Protein AF-Q90VX1-F1 (afdb_monomer_lite)

Secondary structure (DSSP, 8-state):
-EEEEE-SS-EEEEPSS--TT--TT------SS------SGGGTT--B-TTS-B-S--

Sequence (58 aa):
GMSLNLEPDNVGVVVFGNDRLIKEGDVVKRTGAIVDVPVGEELLGRVVDALGNPIDGK

InterPro domains:
  IPR004100 ATPase, F1/V1/A1 complex, alpha/beta subunit, N-terminal domain [PF02874] (1-32)
  IPR005294 ATP synthase, F1 complex, alpha subunit [PTHR48082] (1-58)
  IPR023366 ATP synthase subunit alpha, N-terminal domain-like superfamily [G3DSA:2.40.30.20] (1-28)
  IPR027417 P-loop containing nucleoside triphosphate hydrolase [G3DSA:3.40.50.300] (29-58)
  IPR036121 ATPase, F1/V1/A1 complex, alpha/beta subunit, N-terminal domain superfamily [SSF50615] (1-34)

Radius of gyration: 15.02 Å; chains: 1; bounding box: 36×16×42 Å

pLDDT: mean 93.37, std 3.85, range [69.31, 96.44]

Organism: Meleagris gallopavo (NCBI:txid9103)

Structure (mmCIF, N/CA/C/O backbone):
data_AF-Q90VX1-F1
#
_entry.id   AF-Q90VX1-F1
#
loop_
_atom_site.group_PDB
_atom_site.id
_atom_site.type_symbol
_atom_site.label_atom_id
_atom_site.label_alt_id
_atom_site.label_comp_id
_atom_site.label_asym_id
_atom_site.label_entity_id
_atom_site.label_seq_id
_atom_site.pdbx_PDB_ins_code
_atom_site.Cartn_x
_atom_site.Cartn_y
_atom_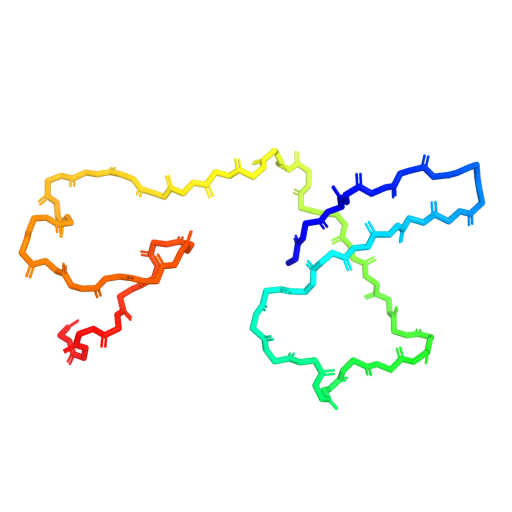site.Cartn_z
_atom_site.occupancy
_atom_site.B_iso_or_equiv
_atom_site.auth_seq_id
_atom_site.auth_comp_id
_atom_site.auth_asym_id
_atom_site.auth_atom_id
_atom_site.pdbx_PDB_model_num
ATOM 1 N N . GLY A 1 1 ? -1.563 1.584 0.873 1.00 91.69 1 GLY A N 1
ATOM 2 C CA . GLY A 1 1 ? -1.410 2.874 1.567 1.00 91.69 1 GLY A CA 1
ATOM 3 C C . GLY A 1 1 ? -0.408 2.729 2.689 1.00 91.69 1 GLY A C 1
ATOM 4 O O . GLY A 1 1 ? 0.019 1.611 2.955 1.00 91.69 1 GLY A O 1
ATOM 5 N N . MET A 1 2 ? -0.056 3.832 3.339 1.00 95.06 2 MET A N 1
ATOM 6 C CA . MET A 1 2 ? 0.917 3.880 4.432 1.00 95.06 2 MET A CA 1
ATOM 7 C C . MET A 1 2 ? 0.314 4.562 5.653 1.00 95.06 2 MET A C 1
ATOM 9 O O . MET A 1 2 ? -0.231 5.659 5.542 1.00 95.06 2 MET A O 1
ATOM 13 N N . SER A 1 3 ? 0.417 3.913 6.811 1.00 95.88 3 SER A N 1
ATOM 14 C CA . SER A 1 3 ? 0.074 4.517 8.099 1.00 95.88 3 SER A CA 1
ATOM 15 C C . SER A 1 3 ? 1.097 5.602 8.427 1.00 95.88 3 SER A C 1
ATOM 17 O O . SER A 1 3 ? 2.282 5.303 8.551 1.00 95.88 3 SER A O 1
ATOM 19 N N . LEU A 1 4 ? 0.641 6.849 8.520 1.00 93.81 4 LEU A N 1
ATOM 20 C CA . LEU A 1 4 ? 1.489 8.026 8.711 1.00 93.81 4 LEU A CA 1
ATOM 21 C C . LEU A 1 4 ? 1.390 8.561 10.142 1.00 93.81 4 LEU A C 1
ATOM 23 O O . LEU A 1 4 ? 2.406 8.799 10.788 1.00 93.81 4 LEU A O 1
ATOM 27 N N . ASN A 1 5 ? 0.162 8.704 10.642 1.00 94.81 5 ASN A N 1
ATOM 28 C CA . ASN A 1 5 ? -0.124 9.226 11.974 1.00 94.81 5 ASN A CA 1
ATOM 29 C C . ASN A 1 5 ? -0.777 8.134 12.816 1.00 94.81 5 ASN A C 1
ATOM 31 O O . ASN A 1 5 ? -1.709 7.474 12.361 1.00 94.81 5 ASN A O 1
ATOM 35 N N . LEU A 1 6 ? -0.281 7.953 14.037 1.00 95.75 6 LEU A N 1
ATOM 36 C CA . LEU A 1 6 ? -0.816 7.003 15.006 1.00 95.75 6 LEU A CA 1
ATOM 37 C C . LEU A 1 6 ? -1.289 7.789 16.223 1.00 95.75 6 LEU A C 1
ATOM 39 O O . LEU A 1 6 ? -0.477 8.347 16.960 1.00 95.75 6 LEU A O 1
ATOM 43 N N . GLU A 1 7 ? -2.598 7.838 16.408 1.00 96.44 7 GLU A N 1
ATOM 44 C CA . GLU A 1 7 ? -3.247 8.446 17.561 1.00 96.44 7 GLU A CA 1
ATOM 45 C C . GLU A 1 7 ? -3.850 7.329 18.431 1.00 96.44 7 GLU A C 1
ATOM 47 O O . GLU A 1 7 ? -4.024 6.206 17.953 1.00 96.44 7 GLU A O 1
ATOM 52 N N . PRO A 1 8 ? -4.158 7.583 19.715 1.00 96.25 8 PRO A N 1
ATOM 53 C CA . PRO A 1 8 ? -4.679 6.548 20.611 1.00 96.25 8 PRO A CA 1
ATOM 54 C C . PRO A 1 8 ? -5.921 5.821 20.074 1.00 96.25 8 PRO A C 1
ATOM 56 O O . PRO A 1 8 ? -6.045 4.612 20.260 1.00 96.25 8 PRO A O 1
ATOM 59 N N . ASP A 1 9 ? -6.791 6.548 19.368 1.00 95.69 9 ASP A N 1
ATOM 60 C CA . ASP A 1 9 ? -8.093 6.050 18.913 1.00 95.69 9 ASP A CA 1
ATOM 61 C C . ASP A 1 9 ? -8.216 5.954 17.384 1.00 95.69 9 ASP A C 1
ATOM 63 O O . ASP A 1 9 ? -9.215 5.449 16.870 1.00 95.69 9 ASP A O 1
ATOM 67 N N . ASN A 1 10 ? -7.228 6.449 16.631 1.00 94.31 10 ASN A N 1
ATOM 68 C CA . ASN A 1 10 ? -7.284 6.466 15.174 1.00 94.31 10 ASN A CA 1
ATOM 69 C C . ASN A 1 10 ? -5.901 6.339 14.524 1.00 94.31 10 ASN A C 1
ATOM 71 O O . ASN A 1 10 ? -4.854 6.529 15.139 1.00 94.31 10 ASN A O 1
ATOM 75 N N . VAL A 1 11 ? -5.917 6.005 13.237 1.00 96.19 11 VAL A N 1
ATOM 76 C CA . VAL A 1 11 ? -4.716 5.927 12.411 1.00 96.19 11 VAL A CA 1
ATOM 77 C C . VAL A 1 11 ? -4.952 6.714 11.132 1.00 96.19 11 VAL A C 1
ATOM 79 O O . VAL A 1 11 ? -5.841 6.385 10.347 1.00 96.19 11 VAL A O 1
ATOM 82 N N . GLY A 1 12 ? -4.117 7.721 10.896 1.00 95.94 12 GLY A N 1
ATOM 83 C CA . GLY A 1 12 ? -4.056 8.435 9.629 1.00 95.94 12 GLY A CA 1
ATOM 84 C C . GLY A 1 12 ? -3.303 7.608 8.590 1.00 95.94 12 GLY A C 1
ATOM 85 O O . GLY A 1 12 ? -2.147 7.237 8.805 1.00 95.94 12 GLY A O 1
ATOM 86 N N . VAL A 1 13 ? -3.944 7.323 7.456 1.00 96.00 13 VAL A N 1
ATOM 87 C CA . VAL A 1 13 ? -3.367 6.536 6.356 1.00 96.00 13 VAL A CA 1
ATOM 88 C C . VAL A 1 13 ? -3.343 7.366 5.080 1.00 96.00 13 VAL A C 1
ATOM 90 O O . VAL A 1 13 ? -4.364 7.905 4.664 1.00 96.00 13 VAL A O 1
ATOM 93 N N . VAL A 1 14 ? -2.191 7.409 4.414 1.00 94.38 14 VAL A N 1
ATOM 94 C CA . VAL A 1 14 ? -2.083 7.931 3.048 1.00 94.38 14 VAL A CA 1
ATOM 95 C C . VAL A 1 14 ? -2.403 6.804 2.072 1.00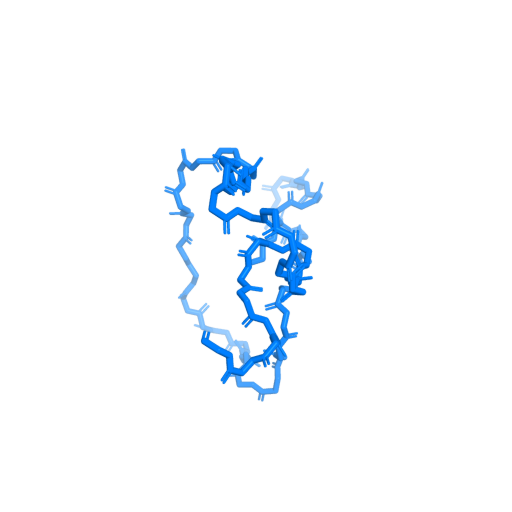 94.38 14 VAL A C 1
ATOM 97 O O . VAL A 1 14 ? -1.788 5.733 2.105 1.00 94.38 14 VAL A O 1
ATOM 100 N N . VAL A 1 15 ? -3.382 7.026 1.199 1.00 94.50 15 VAL A N 1
ATOM 101 C CA . VAL A 1 15 ? -3.775 6.060 0.169 1.00 94.50 15 VAL A CA 1
ATOM 102 C C . VAL A 1 15 ? -2.752 6.083 -0.964 1.00 94.50 15 VAL A C 1
ATOM 104 O O . VAL A 1 15 ? -2.308 7.139 -1.403 1.00 94.50 15 VAL A O 1
ATOM 107 N N . PHE A 1 16 ? -2.376 4.897 -1.439 1.00 91.88 16 PHE A N 1
ATOM 108 C CA . PHE A 1 16 ? -1.576 4.760 -2.651 1.00 91.88 16 PHE A CA 1
ATOM 109 C C . PHE A 1 16 ? -2.526 4.428 -3.797 1.00 91.88 16 PHE A C 1
ATOM 111 O O . PHE A 1 16 ? -3.201 3.401 -3.740 1.00 91.88 16 PHE A O 1
ATOM 118 N N . GLY A 1 17 ? -2.597 5.290 -4.808 1.00 88.62 17 GLY A N 1
ATOM 119 C CA . GLY A 1 17 ? -3.513 5.119 -5.934 1.00 88.62 17 GLY A CA 1
ATOM 120 C C . GLY A 1 17 ? -4.895 5.730 -5.690 1.00 88.62 17 GLY A C 1
ATOM 121 O O . GLY A 1 17 ? -5.015 6.792 -5.089 1.00 88.62 17 GLY A O 1
ATOM 122 N N . ASN A 1 18 ? -5.931 5.088 -6.232 1.00 90.75 18 ASN A N 1
ATOM 123 C CA . ASN A 1 18 ? -7.285 5.639 -6.301 1.00 90.75 18 ASN A CA 1
ATOM 124 C C . ASN A 1 18 ? -8.088 5.378 -5.014 1.00 90.75 18 ASN A C 1
ATOM 126 O O . ASN A 1 18 ? -8.163 4.24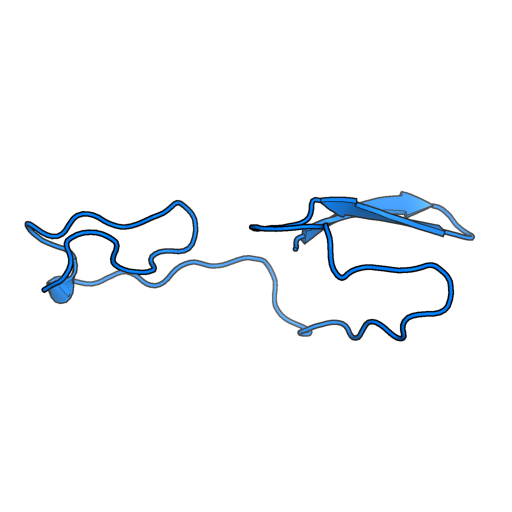8 -4.540 1.00 90.75 18 ASN A O 1
ATOM 130 N N . ASP A 1 19 ? -8.736 6.416 -4.497 1.00 92.81 19 ASP A N 1
ATOM 131 C CA . ASP A 1 19 ? -9.527 6.426 -3.265 1.00 92.81 19 ASP A CA 1
ATOM 132 C C . ASP A 1 19 ? -11.043 6.260 -3.486 1.00 92.81 19 ASP A C 1
ATOM 134 O O . ASP A 1 19 ? -11.776 6.003 -2.539 1.00 92.81 19 ASP A O 1
ATOM 138 N N . ARG A 1 20 ? -11.539 6.340 -4.729 1.00 95.19 20 ARG A N 1
ATOM 139 C CA . ARG A 1 20 ? -12.981 6.403 -5.059 1.00 95.19 20 ARG A CA 1
ATOM 140 C C . ARG A 1 20 ? -13.805 5.205 -4.593 1.00 95.19 20 ARG A C 1
ATOM 142 O O . ARG A 1 20 ? -15.029 5.297 -4.529 1.00 95.19 20 ARG A O 1
ATOM 149 N N . LEU A 1 21 ? -13.160 4.064 -4.371 1.00 93.12 21 LEU A N 1
ATOM 150 C CA . LEU A 1 21 ? -13.824 2.837 -3.931 1.00 93.12 21 LEU A CA 1
ATOM 151 C C . LEU A 1 21 ? -13.799 2.659 -2.411 1.00 93.12 21 LEU A C 1
ATOM 153 O O . LEU A 1 21 ? -14.482 1.766 -1.924 1.00 93.12 21 LEU A O 1
ATOM 157 N N . ILE A 1 22 ? -13.048 3.491 -1.688 1.00 94.62 22 ILE A N 1
ATOM 158 C CA . ILE A 1 22 ? -12.926 3.430 -0.232 1.00 94.62 22 ILE A CA 1
ATOM 159 C C . ILE A 1 22 ? -14.146 4.100 0.392 1.00 94.62 22 ILE A C 1
ATOM 161 O O . ILE A 1 22 ? -14.517 5.214 0.012 1.00 94.62 22 ILE A O 1
ATOM 165 N N . LYS A 1 23 ? -14.775 3.425 1.355 1.00 95.94 23 LYS A N 1
ATOM 166 C CA . LYS A 1 23 ? -15.967 3.918 2.048 1.00 95.94 23 LYS A CA 1
ATOM 167 C C . LYS A 1 23 ? -15.864 3.723 3.554 1.00 95.94 23 LYS A C 1
ATOM 169 O O . LYS A 1 23 ? -15.115 2.890 4.058 1.00 95.94 23 LYS A O 1
ATOM 174 N N . GLU A 1 24 ? -16.649 4.509 4.282 1.00 96.00 24 GLU A N 1
ATOM 175 C CA . GLU A 1 24 ? -16.796 4.336 5.724 1.00 96.00 24 GLU A CA 1
ATOM 176 C C . GLU A 1 24 ? -17.320 2.929 6.048 1.00 96.00 24 GLU A C 1
ATOM 178 O O . GLU A 1 24 ? -18.235 2.424 5.395 1.00 96.00 24 GLU A O 1
ATOM 183 N N . GLY A 1 25 ? -16.720 2.301 7.060 1.00 96.06 25 GLY A N 1
ATOM 184 C CA . GLY A 1 25 ? -17.035 0.934 7.473 1.00 96.06 25 GLY A CA 1
ATOM 185 C C . GLY A 1 25 ? -16.251 -0.156 6.736 1.00 96.06 25 GLY A C 1
ATOM 186 O O . GLY A 1 25 ? -16.321 -1.314 7.152 1.00 96.06 25 GLY A O 1
ATOM 187 N N . ASP A 1 26 ? -15.472 0.181 5.699 1.00 96.38 26 ASP A N 1
ATOM 188 C CA . ASP A 1 26 ? -14.606 -0.793 5.034 1.00 96.38 26 ASP A CA 1
ATOM 189 C C . ASP A 1 26 ? -13.550 -1.343 5.999 1.00 96.38 26 ASP A C 1
ATOM 191 O O . ASP A 1 26 ? -12.852 -0.615 6.712 1.00 96.38 26 ASP A O 1
ATOM 195 N N . VAL A 1 27 ? -13.401 -2.668 6.000 1.00 95.38 27 VAL A N 1
ATOM 196 C CA . VAL A 1 27 ? -12.420 -3.342 6.850 1.00 95.38 27 VAL A CA 1
ATOM 197 C C . VAL A 1 27 ? -11.053 -3.300 6.180 1.00 95.38 27 VAL A C 1
ATOM 199 O O . VAL A 1 27 ? -10.821 -3.942 5.156 1.00 95.38 27 VAL A O 1
ATOM 202 N N . VAL A 1 28 ? -10.112 -2.607 6.813 1.00 94.31 28 VAL A N 1
ATOM 203 C CA . VAL A 1 28 ? -8.703 -2.587 6.408 1.00 94.31 28 VAL A CA 1
ATOM 204 C C . VAL A 1 28 ? -7.876 -3.574 7.227 1.00 94.31 28 VAL A C 1
ATOM 206 O O . VAL A 1 28 ? -8.207 -3.916 8.363 1.00 94.31 28 VAL A O 1
ATOM 209 N N . LYS A 1 29 ? -6.772 -4.050 6.649 1.00 95.50 29 LYS A N 1
ATOM 210 C CA . LYS A 1 29 ? -5.829 -4.954 7.317 1.00 95.50 29 LYS A CA 1
ATOM 211 C C . LYS A 1 29 ? -4.411 -4.437 7.145 1.00 95.50 29 LYS A C 1
ATOM 213 O O . LYS A 1 29 ? -4.040 -3.979 6.067 1.00 95.50 29 LYS A O 1
ATOM 218 N N . ARG A 1 30 ? -3.608 -4.549 8.205 1.00 95.44 30 ARG A N 1
ATOM 219 C CA . ARG A 1 30 ? -2.169 -4.271 8.133 1.00 95.44 30 ARG A CA 1
ATOM 220 C C . ARG A 1 30 ? -1.467 -5.334 7.290 1.00 95.44 30 ARG A C 1
ATOM 222 O O . ARG A 1 30 ? -1.791 -6.514 7.399 1.00 95.44 30 ARG A O 1
ATOM 229 N N . THR A 1 31 ? -0.466 -4.918 6.525 1.00 94.44 31 THR A N 1
ATOM 230 C CA . THR A 1 31 ? 0.438 -5.834 5.812 1.00 94.44 31 THR A CA 1
ATOM 231 C C . THR A 1 31 ? 1.439 -6.495 6.762 1.00 94.44 31 THR A C 1
ATOM 233 O O . THR A 1 31 ? 1.890 -7.601 6.501 1.00 94.44 31 THR A O 1
ATOM 236 N N . GLY A 1 32 ? 1.766 -5.839 7.885 1.00 94.56 32 GLY A N 1
ATOM 237 C CA . GLY A 1 32 ? 2.786 -6.306 8.832 1.00 94.56 32 GLY A CA 1
ATOM 238 C C . GLY A 1 32 ? 4.225 -6.031 8.383 1.00 94.56 32 GLY A C 1
ATOM 239 O O . GLY A 1 32 ? 5.152 -6.424 9.083 1.00 94.56 32 GLY A O 1
ATOM 240 N N . ALA A 1 33 ? 4.402 -5.341 7.257 1.00 92.25 33 ALA A N 1
ATOM 241 C CA . ALA A 1 33 ? 5.691 -4.911 6.735 1.00 92.25 33 ALA A CA 1
ATOM 242 C C . ALA A 1 33 ? 5.862 -3.395 6.906 1.00 92.25 33 ALA A C 1
ATOM 244 O O . ALA A 1 33 ? 4.884 -2.642 6.865 1.00 92.25 33 ALA A O 1
ATOM 245 N N . ILE A 1 34 ? 7.108 -2.956 7.090 1.00 92.00 34 ILE A N 1
ATOM 246 C CA . ILE A 1 34 ? 7.485 -1.553 6.877 1.00 92.00 34 ILE A CA 1
ATOM 247 C C . ILE A 1 34 ? 7.476 -1.315 5.367 1.00 92.00 34 ILE A C 1
ATOM 249 O O . ILE A 1 34 ? 7.769 -2.236 4.614 1.00 92.00 34 ILE A O 1
ATOM 253 N N . VAL A 1 35 ? 7.120 -0.104 4.933 1.00 91.38 35 VAL A N 1
ATOM 254 C CA . VAL A 1 35 ? 7.116 0.243 3.507 1.00 91.38 35 VAL A CA 1
ATOM 255 C C . VAL A 1 35 ? 8.487 -0.019 2.885 1.00 91.38 35 VAL A C 1
ATOM 257 O O . VAL A 1 35 ? 9.495 0.522 3.338 1.00 91.38 35 VAL A O 1
ATOM 260 N N . ASP A 1 36 ? 8.481 -0.816 1.826 1.00 91.69 36 ASP A N 1
ATOM 261 C CA . ASP A 1 36 ? 9.615 -1.153 0.983 1.00 91.69 36 ASP A CA 1
ATOM 262 C C . ASP A 1 36 ? 9.209 -1.108 -0.498 1.00 91.69 36 ASP A C 1
ATOM 264 O O . ASP A 1 36 ? 8.024 -1.064 -0.841 1.00 91.69 36 ASP A O 1
ATOM 268 N N . VAL A 1 37 ? 10.208 -1.074 -1.377 1.00 92.00 37 VAL A N 1
ATOM 269 C CA . VAL A 1 37 ? 10.026 -1.148 -2.831 1.00 92.00 37 VAL A CA 1
ATOM 270 C C . VAL A 1 37 ? 11.045 -2.129 -3.412 1.00 92.00 37 VAL A C 1
ATOM 272 O O . VAL A 1 37 ? 12.178 -2.180 -2.920 1.00 92.00 37 VAL A O 1
ATOM 275 N N . PRO A 1 38 ? 10.675 -2.915 -4.438 1.00 91.62 38 PRO A N 1
ATOM 276 C CA . PRO A 1 38 ? 11.595 -3.851 -5.068 1.00 91.62 38 PRO A CA 1
ATOM 277 C C . PRO A 1 38 ? 12.741 -3.104 -5.760 1.00 91.62 38 PRO A C 1
ATOM 279 O O . PRO A 1 38 ? 12.543 -2.030 -6.329 1.00 91.62 38 PRO A O 1
ATOM 282 N N . VAL A 1 39 ? 13.938 -3.691 -5.721 1.00 94.38 39 VAL A N 1
ATOM 283 C CA . VAL A 1 39 ? 15.146 -3.187 -6.387 1.00 94.38 39 VAL A CA 1
ATOM 284 C C . VAL A 1 39 ? 15.876 -4.331 -7.087 1.00 94.38 39 VAL A C 1
ATOM 286 O O . VAL A 1 39 ? 15.883 -5.451 -6.578 1.00 94.38 39 VAL A O 1
ATOM 289 N N . GLY A 1 40 ? 16.531 -4.042 -8.212 1.00 95.44 40 GLY A N 1
ATOM 290 C CA . GLY A 1 40 ? 17.292 -5.030 -8.975 1.00 95.44 40 GLY A CA 1
ATOM 291 C C . GLY A 1 40 ? 17.687 -4.531 -10.366 1.00 95.44 40 GLY A C 1
ATOM 292 O O . GLY A 1 40 ? 17.237 -3.472 -10.813 1.00 95.44 40 GLY A O 1
ATOM 293 N N . GLU A 1 41 ? 18.544 -5.290 -11.050 1.00 95.50 41 GLU A N 1
ATOM 294 C CA . GLU A 1 41 ? 19.014 -4.982 -12.412 1.00 95.50 41 GLU A CA 1
ATOM 295 C C . GLU A 1 41 ? 17.856 -4.943 -13.423 1.00 95.50 41 GLU A C 1
ATOM 297 O O . GLU A 1 41 ? 17.909 -4.214 -14.410 1.00 95.50 41 GLU A O 1
ATOM 302 N N . GLU A 1 42 ? 16.765 -5.668 -13.160 1.00 90.56 42 GLU A N 1
ATOM 303 C CA . GLU A 1 42 ? 15.549 -5.668 -13.974 1.00 90.56 42 GLU A CA 1
ATOM 304 C C . GLU A 1 42 ? 14.834 -4.309 -14.036 1.00 90.56 42 GLU A C 1
ATOM 306 O O . GLU A 1 42 ? 13.975 -4.110 -14.897 1.00 90.56 42 GLU A O 1
ATOM 311 N N . LEU A 1 43 ? 15.173 -3.367 -13.150 1.00 93.06 43 LEU A N 1
ATOM 312 C CA . LEU A 1 43 ? 14.652 -2.000 -13.189 1.00 93.06 43 LEU A CA 1
ATOM 313 C C . LEU A 1 43 ? 15.387 -1.110 -14.199 1.00 93.06 43 LEU A C 1
ATOM 315 O O . LEU A 1 43 ? 14.873 -0.051 -14.568 1.00 93.06 43 LEU A O 1
ATOM 319 N N . LEU A 1 44 ? 16.578 -1.506 -14.658 1.00 93.12 44 LEU A N 1
ATOM 320 C CA . LEU A 1 44 ? 17.373 -0.691 -15.569 1.00 93.12 44 LEU A CA 1
ATOM 321 C C . LEU A 1 44 ? 16.641 -0.488 -16.902 1.00 93.12 44 LEU A C 1
ATOM 323 O O . LEU A 1 44 ? 16.309 -1.430 -17.618 1.00 93.12 44 LEU A O 1
ATOM 327 N N . GLY A 1 45 ? 16.403 0.779 -17.244 1.00 93.81 45 GLY A N 1
ATOM 328 C CA . GLY A 1 45 ? 15.713 1.166 -18.477 1.00 93.81 45 GLY A CA 1
ATOM 329 C C . GLY A 1 45 ? 14.188 1.018 -18.440 1.00 93.81 45 GLY A C 1
ATOM 330 O O . GLY A 1 45 ? 13.545 1.254 -19.467 1.00 93.81 45 GLY A O 1
ATOM 331 N N . ARG A 1 46 ? 13.606 0.6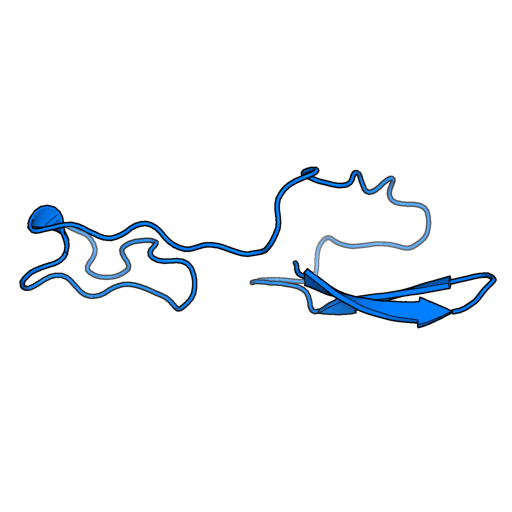61 -17.289 1.00 95.44 46 ARG A N 1
ATOM 332 C CA . ARG A 1 46 ? 12.155 0.667 -17.073 1.00 95.44 46 ARG A CA 1
ATOM 333 C C . ARG A 1 46 ? 11.667 2.021 -16.576 1.00 95.44 46 ARG A C 1
ATOM 335 O O . ARG A 1 46 ? 12.419 2.790 -15.980 1.00 95.44 46 ARG A O 1
ATOM 342 N N . VAL A 1 47 ? 10.384 2.292 -16.793 1.00 95.50 47 VAL A N 1
ATOM 343 C CA . VAL A 1 47 ? 9.680 3.394 -16.122 1.00 95.50 47 VAL A CA 1
ATOM 344 C C . VAL A 1 47 ? 8.747 2.774 -15.095 1.00 95.50 47 VAL A C 1
ATOM 346 O O . VAL A 1 47 ? 7.868 1.990 -15.452 1.00 95.50 47 VAL A O 1
ATOM 349 N N . VAL A 1 48 ? 8.950 3.113 -13.824 1.00 95.19 48 VAL A N 1
ATOM 350 C CA . VAL A 1 48 ? 8.184 2.574 -12.693 1.00 95.19 48 VAL A CA 1
ATOM 351 C C . VAL A 1 48 ? 7.537 3.693 -11.878 1.00 95.19 48 VAL A C 1
ATOM 353 O O . VAL A 1 48 ? 7.984 4.841 -11.920 1.00 95.19 48 VAL A O 1
ATOM 356 N N . ASP A 1 49 ? 6.469 3.365 -11.153 1.00 93.06 49 ASP A N 1
ATOM 357 C CA . ASP A 1 49 ? 5.840 4.252 -10.176 1.00 93.06 49 ASP A CA 1
ATOM 358 C C . ASP A 1 49 ? 6.610 4.290 -8.840 1.00 93.06 49 ASP A C 1
ATOM 360 O O . ASP A 1 49 ? 7.630 3.626 -8.650 1.00 93.06 49 ASP A O 1
ATOM 364 N N . ALA A 1 50 ? 6.105 5.074 -7.883 1.00 90.25 50 ALA A N 1
ATOM 365 C CA . ALA A 1 50 ? 6.725 5.249 -6.568 1.00 90.25 50 ALA A CA 1
ATOM 366 C C . ALA A 1 50 ? 6.741 3.980 -5.691 1.00 90.25 50 ALA A C 1
ATOM 368 O O . ALA A 1 50 ? 7.399 3.978 -4.654 1.00 90.25 50 ALA A O 1
ATOM 369 N N . LEU A 1 51 ? 6.014 2.928 -6.075 1.00 91.94 51 LEU A N 1
ATOM 370 C CA . LEU A 1 51 ? 6.002 1.633 -5.396 1.00 91.94 51 LEU A CA 1
ATOM 371 C C . LEU A 1 51 ? 6.818 0.574 -6.154 1.00 91.94 51 LEU A C 1
ATOM 373 O O . LEU A 1 51 ? 6.848 -0.581 -5.738 1.00 91.94 51 LEU A O 1
ATOM 377 N N . GLY A 1 52 ?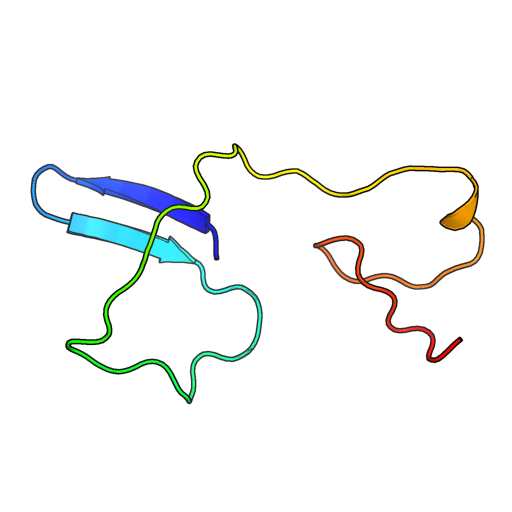 7.470 0.948 -7.260 1.00 91.81 52 GLY A N 1
ATOM 378 C CA . GLY A 1 52 ? 8.240 0.036 -8.102 1.00 91.81 52 GLY A CA 1
ATOM 379 C C . GLY A 1 52 ? 7.396 -0.762 -9.100 1.00 91.81 52 GLY A C 1
ATOM 380 O O . GLY A 1 52 ? 7.925 -1.675 -9.734 1.00 91.81 52 GLY A O 1
ATOM 381 N N . ASN A 1 53 ? 6.110 -0.437 -9.285 1.00 92.94 53 ASN A N 1
ATOM 382 C CA . ASN A 1 53 ? 5.305 -1.078 -10.324 1.00 92.94 53 ASN A CA 1
ATOM 383 C C . ASN A 1 53 ? 5.650 -0.478 -11.691 1.00 92.94 53 ASN A C 1
ATOM 385 O O . ASN A 1 53 ? 5.734 0.745 -11.815 1.00 92.94 53 ASN A O 1
ATOM 389 N N . PRO A 1 54 ? 5.801 -1.287 -12.744 1.00 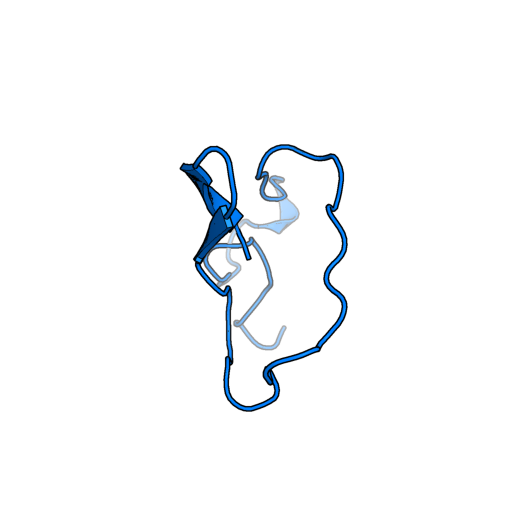93.94 54 PRO A N 1
ATOM 390 C CA . PRO A 1 54 ? 6.073 -0.768 -14.073 1.00 93.94 54 PRO A CA 1
ATOM 391 C C . PRO A 1 54 ? 4.876 -0.041 -14.676 1.00 93.94 54 PRO A C 1
ATOM 393 O O . PRO A 1 54 ? 3.741 -0.513 -14.628 1.00 93.94 54 PRO A O 1
ATOM 396 N N . ILE A 1 55 ? 5.161 1.104 -15.290 1.00 94.19 55 ILE A N 1
ATOM 397 C CA . ILE A 1 55 ? 4.190 1.953 -15.992 1.00 94.19 55 ILE A CA 1
ATOM 398 C C . ILE A 1 55 ? 4.594 2.207 -17.450 1.00 94.19 55 ILE A C 1
ATOM 400 O O . ILE A 1 55 ? 3.956 2.986 -18.153 1.00 94.19 55 ILE A O 1
ATOM 404 N N . ASP A 1 56 ? 5.650 1.541 -17.915 1.00 92.06 56 ASP A N 1
ATOM 405 C CA . ASP A 1 56 ? 6.165 1.612 -19.284 1.00 92.06 56 ASP A CA 1
ATOM 406 C C . ASP A 1 56 ? 5.370 0.771 -20.298 1.00 92.06 56 ASP A C 1
ATOM 408 O O . ASP A 1 56 ? 5.624 0.870 -21.499 1.00 92.06 56 ASP A O 1
ATOM 412 N N . GLY A 1 57 ? 4.404 -0.036 -19.839 1.00 85.19 57 GLY A N 1
ATOM 413 C CA . GLY A 1 57 ? 3.579 -0.897 -20.693 1.00 85.19 57 GLY A CA 1
ATOM 414 C C . GLY A 1 57 ? 4.345 -2.053 -21.348 1.00 85.19 57 GLY A C 1
ATOM 415 O O . GLY A 1 57 ? 3.847 -2.623 -22.320 1.00 85.19 57 GLY A O 1
ATOM 416 N N . LYS A 1 58 ? 5.546 -2.367 -20.846 1.00 69.31 58 LYS A N 1
ATOM 417 C CA . LYS A 1 58 ? 6.399 -3.476 -21.288 1.00 69.31 58 LYS A CA 1
ATOM 418 C C . LYS A 1 58 ? 6.344 -4.662 -20.332 1.00 69.31 58 LYS A C 1
ATOM 420 O O . LYS A 1 58 ? 6.253 -4.442 -19.101 1.00 69.31 58 LYS A O 1
#

Foldseek 3Di:
DDFDDDDPVDTDDDDDDDCVPPDPPDDDDDPPDDQDADDDPVCVPFDADPRRHGPRPD